Protein AF-A0A0W7X880-F1 (afdb_monomer)

Mean predicted aligned error: 4.91 Å

Foldseek 3Di:
DKDKDKDWDADPVRDIDIDDIDIDDDDDPVGVVVVLVVVPFDDKAWALDDVVPHGDDPPRPDIDIDTHD

Organism: NCBI:txid1765722

Solvent-accessible surface area (backbone atoms only — not comparable to full-atom values): 4343 Å² total; per-residue (Å²): 93,77,50,73,49,66,52,74,47,68,50,98,87,66,53,74,47,74,52,76,72,49,77,45,78,53,73,54,71,86,58,46,53,58,50,46,41,74,74,63,31,73,47,74,48,59,19,16,48,94,82,74,75,44,68,56,52,96,87,37,92,42,86,45,79,52,70,40,114

Secondary structure (DSSP, 8-state):
-EEEE--EEE-TT--EEEPPPEEEE---HHHHHHHHHHTT-SEEEEESSTTS-SBP-TTSS--EEEEE-

Nearest PDB structures (foldseek):
  2xwb-assembly1_B  TM=6.253E-01  e=9.034E+00  Homo sapiens
  8cem-assembly2_B  TM=4.994E-01  e=9.034E+00  Bos taurus
  6qlc-assembly1_A-2  TM=2.757E-01  e=2.325E+00  Pseudomonas phage LUZ7

pLDDT: mean 93.12, std 4.22, range [76.62, 98.31]

Structure (mmCIF, N/CA/C/O backbone):
data_AF-A0A0W7X880-F1
#
_entry.id   AF-A0A0W7X880-F1
#
loop_
_atom_site.group_PDB
_atom_site.id
_atom_site.type_symbol
_atom_site.label_atom_id
_atom_site.label_alt_id
_atom_site.label_comp_id
_atom_site.label_asym_id
_atom_site.label_entity_id
_atom_site.label_seq_id
_atom_site.pdbx_PDB_ins_code
_atom_site.Cartn_x
_atom_site.Cartn_y
_atom_site.Cartn_z
_atom_site.occupancy
_atom_site.B_iso_or_equiv
_atom_site.auth_seq_id
_atom_site.auth_comp_id
_atom_site.auth_asym_id
_atom_site.auth_atom_id
_atom_site.pdbx_PDB_model_num
ATOM 1 N N . MET A 1 1 ? -6.956 1.737 -9.116 1.00 84.62 1 MET A N 1
ATOM 2 C CA . MET A 1 1 ? -6.439 1.679 -10.510 1.00 84.62 1 MET A CA 1
ATOM 3 C C . MET A 1 1 ? -5.863 0.291 -10.799 1.00 84.62 1 MET A C 1
ATOM 5 O O . MET A 1 1 ? -5.450 -0.366 -9.853 1.00 84.62 1 MET A O 1
ATOM 9 N N . ARG A 1 2 ? -5.863 -0.195 -12.047 1.00 91.62 2 ARG A N 1
ATOM 10 C CA . ARG A 1 2 ? -5.129 -1.418 -12.433 1.00 91.62 2 ARG A CA 1
ATOM 11 C C . ARG A 1 2 ? -3.992 -1.068 -13.377 1.00 91.62 2 ARG A C 1
ATOM 13 O O . ARG A 1 2 ? -4.172 -0.199 -14.224 1.00 91.62 2 ARG A O 1
ATOM 20 N N . GLU A 1 3 ? -2.872 -1.755 -13.219 1.00 92.94 3 GLU A N 1
ATOM 21 C CA . GLU A 1 3 ? -1.716 -1.655 -14.096 1.00 92.94 3 GLU A CA 1
ATOM 22 C C . GLU A 1 3 ? -1.281 -3.042 -14.542 1.00 92.94 3 GLU A C 1
ATOM 24 O O . GLU A 1 3 ? -1.071 -3.943 -13.730 1.00 92.94 3 GLU A O 1
ATOM 29 N N . GLU A 1 4 ? -1.116 -3.183 -15.849 1.00 95.56 4 GLU A N 1
ATOM 30 C CA . GLU A 1 4 ? -0.540 -4.360 -16.473 1.00 95.56 4 GLU A CA 1
ATOM 31 C C . GLU A 1 4 ? 0.831 -3.987 -17.026 1.00 95.56 4 GLU A C 1
ATOM 33 O O . GLU A 1 4 ? 1.036 -2.876 -17.524 1.00 95.56 4 GLU A O 1
ATOM 38 N N . GLY A 1 5 ? 1.788 -4.903 -16.958 1.00 93.25 5 GLY A N 1
ATOM 39 C CA . GLY A 1 5 ? 3.105 -4.627 -17.503 1.00 93.25 5 GLY A CA 1
ATOM 40 C C . GLY A 1 5 ? 4.039 -5.817 -17.487 1.00 93.25 5 GLY A C 1
ATOM 41 O O . GLY A 1 5 ? 3.679 -6.942 -17.145 1.00 93.25 5 GLY A O 1
ATOM 42 N N . GLN A 1 6 ? 5.274 -5.559 -17.895 1.00 96.00 6 GLN A N 1
ATOM 43 C CA . GLN A 1 6 ? 6.324 -6.560 -17.952 1.00 96.00 6 GLN A CA 1
ATOM 44 C C . GLN A 1 6 ? 7.673 -5.872 -17.770 1.00 96.00 6 GLN A C 1
ATOM 46 O O . GLN A 1 6 ? 7.942 -4.842 -18.387 1.00 96.00 6 GLN A O 1
ATOM 51 N N . TRP A 1 7 ? 8.538 -6.445 -16.939 1.00 94.62 7 TRP A N 1
ATOM 52 C CA . TRP A 1 7 ? 9.866 -5.891 -16.705 1.00 94.62 7 TRP A CA 1
ATOM 53 C C . TRP A 1 7 ? 10.891 -6.554 -17.619 1.00 94.62 7 TRP A C 1
ATOM 55 O O . TRP A 1 7 ? 10.837 -7.752 -17.897 1.00 94.62 7 TRP A O 1
ATOM 65 N N . THR A 1 8 ? 11.873 -5.775 -18.063 1.00 95.31 8 THR A N 1
ATOM 66 C CA . THR A 1 8 ? 13.108 -6.308 -18.646 1.00 95.31 8 THR A CA 1
ATOM 67 C C . THR A 1 8 ? 14.250 -5.977 -17.705 1.00 95.31 8 THR A C 1
ATOM 69 O O . THR A 1 8 ? 14.521 -4.810 -17.440 1.00 95.31 8 THR A O 1
ATOM 72 N N . LEU A 1 9 ? 14.908 -7.010 -17.196 1.00 94.38 9 LEU A N 1
ATOM 73 C CA . LEU A 1 9 ? 16.062 -6.892 -16.319 1.00 94.38 9 LEU A CA 1
ATOM 74 C C . LEU A 1 9 ? 17.327 -7.018 -17.164 1.00 94.38 9 LEU A C 1
ATOM 76 O O . LEU A 1 9 ? 17.442 -7.949 -17.962 1.00 94.38 9 LEU A O 1
ATOM 80 N N . THR A 1 10 ? 18.270 -6.108 -16.958 1.00 96.69 10 THR A N 1
ATOM 81 C CA . THR A 1 10 ? 19.598 -6.158 -17.576 1.00 96.69 10 THR A CA 1
ATOM 82 C C . THR A 1 10 ? 20.620 -6.434 -16.483 1.00 96.69 10 THR A C 1
ATOM 84 O O . THR A 1 10 ? 20.628 -5.734 -15.470 1.00 96.69 10 THR A O 1
ATOM 87 N N . ASP A 1 11 ? 21.445 -7.465 -16.655 1.00 93.25 11 ASP A N 1
ATOM 88 C CA . ASP A 1 11 ? 22.537 -7.764 -15.724 1.00 93.25 11 ASP A CA 1
ATOM 89 C C . ASP A 1 11 ? 23.802 -6.934 -16.011 1.00 93.25 11 ASP A C 1
ATOM 91 O O . ASP A 1 11 ? 23.875 -6.179 -16.983 1.00 93.25 11 ASP A O 1
ATOM 95 N N . SER A 1 12 ? 24.816 -7.062 -15.151 1.00 94.19 12 SER A N 1
ATOM 96 C CA . SER A 1 12 ? 26.093 -6.347 -15.286 1.00 94.19 12 SER A CA 1
ATOM 97 C C . SER A 1 12 ? 26.909 -6.751 -16.520 1.00 94.19 12 SER A C 1
ATOM 99 O O . SER A 1 12 ? 27.805 -6.010 -16.917 1.00 94.19 12 SER A O 1
ATOM 101 N N . GLY A 1 13 ? 26.608 -7.899 -17.134 1.00 95.50 13 GLY A N 1
ATOM 102 C CA . GLY A 1 13 ? 27.196 -8.353 -18.394 1.00 95.50 13 GLY A CA 1
ATOM 103 C C . GLY A 1 13 ? 26.422 -7.892 -19.632 1.00 95.50 13 GLY A C 1
ATOM 104 O O . GLY A 1 13 ? 26.824 -8.214 -20.747 1.00 95.50 13 GLY A O 1
ATOM 105 N N . GLY A 1 14 ? 25.321 -7.153 -19.460 1.00 93.69 14 GLY A N 1
ATOM 106 C CA . GLY A 1 14 ? 24.470 -6.679 -20.549 1.00 93.69 14 GLY A CA 1
ATOM 107 C C . GLY A 1 14 ? 23.451 -7.705 -21.050 1.00 93.69 14 GLY A C 1
ATOM 108 O O . GLY A 1 14 ? 22.736 -7.416 -22.014 1.00 93.69 14 GLY A O 1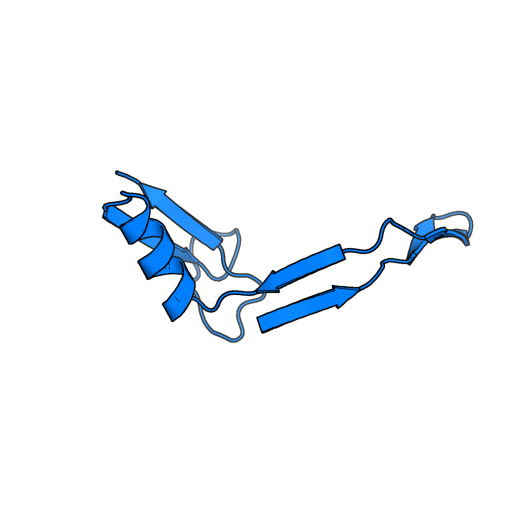
ATOM 109 N N . HIS A 1 15 ? 23.328 -8.877 -20.416 1.00 94.56 15 HIS A N 1
ATOM 110 C CA . HIS A 1 15 ? 22.289 -9.831 -20.796 1.00 94.56 15 HIS A CA 1
ATOM 111 C C . HIS A 1 15 ? 20.932 -9.329 -20.322 1.00 94.56 15 HIS A C 1
ATOM 113 O O . HIS A 1 15 ? 20.751 -8.917 -19.173 1.00 94.56 15 HIS A O 1
ATOM 119 N N . ARG A 1 16 ? 19.957 -9.389 -21.230 1.00 95.62 16 ARG A N 1
ATOM 120 C CA . ARG A 1 16 ? 18.579 -8.979 -20.972 1.00 95.62 16 ARG A CA 1
ATOM 121 C C . ARG A 1 16 ? 17.730 -10.215 -20.730 1.00 95.62 16 ARG A C 1
ATOM 123 O O . ARG A 1 16 ? 17.730 -11.135 -21.545 1.00 95.62 16 ARG A O 1
ATOM 130 N N . ARG A 1 17 ? 16.969 -10.213 -19.640 1.00 94.69 17 ARG A N 1
ATOM 131 C CA . ARG A 1 17 ? 15.919 -11.200 -19.371 1.00 94.69 17 ARG A CA 1
ATOM 132 C C . ARG A 1 17 ? 14.596 -10.487 -19.153 1.00 94.69 17 ARG A C 1
ATOM 134 O O . ARG A 1 17 ? 14.518 -9.532 -18.382 1.00 94.69 17 ARG A O 1
ATOM 141 N N . THR A 1 18 ? 13.554 -10.960 -19.815 1.00 94.19 18 THR A N 1
ATOM 142 C CA . THR A 1 18 ? 12.203 -10.441 -19.620 1.00 94.19 18 THR A CA 1
ATOM 143 C C . THR A 1 18 ? 11.514 -11.243 -18.519 1.00 94.19 18 THR A C 1
ATOM 145 O O . THR A 1 18 ? 11.615 -12.469 -18.488 1.00 94.19 18 THR A O 1
ATOM 148 N N . THR A 1 19 ? 10.858 -10.568 -17.579 1.00 93.38 19 THR A N 1
ATOM 149 C CA . THR A 1 19 ? 10.128 -11.222 -16.487 1.00 93.38 19 THR A CA 1
ATOM 150 C C . THR A 1 19 ? 8.777 -11.743 -16.965 1.00 93.38 19 THR A C 1
ATOM 152 O O . THR A 1 19 ? 8.314 -11.410 -18.059 1.00 93.38 19 THR A O 1
ATOM 155 N N . ALA A 1 20 ? 8.108 -12.527 -16.119 1.00 94.56 20 ALA A N 1
ATOM 156 C CA . ALA A 1 20 ? 6.683 -12.773 -16.292 1.00 94.56 20 ALA A CA 1
ATOM 157 C C . ALA A 1 20 ? 5.908 -11.432 -16.293 1.00 94.56 20 ALA A C 1
ATOM 159 O O . ALA A 1 20 ? 6.322 -10.504 -15.581 1.00 94.56 20 ALA A O 1
ATOM 160 N N . PRO A 1 21 ? 4.828 -11.310 -17.086 1.00 95.44 21 PRO A N 1
ATOM 161 C CA . PRO A 1 21 ? 3.913 -10.176 -17.004 1.00 95.44 21 PRO A CA 1
ATOM 162 C C . PRO A 1 21 ? 3.270 -10.066 -15.616 1.00 95.44 21 PRO A C 1
ATOM 164 O O . PRO A 1 21 ? 3.092 -11.076 -14.932 1.00 95.44 21 PRO A O 1
ATOM 167 N N . TYR A 1 22 ? 2.901 -8.852 -15.218 1.00 93.69 22 TYR A N 1
ATOM 168 C CA . TYR A 1 22 ? 2.150 -8.572 -13.996 1.00 93.69 22 TYR A CA 1
ATOM 169 C C . TYR A 1 22 ? 0.819 -7.881 -14.318 1.00 93.69 22 TYR A C 1
ATOM 171 O O . TYR A 1 22 ? 0.737 -7.111 -15.270 1.00 93.69 22 TYR A O 1
ATOM 179 N N . ASP A 1 23 ? -0.195 -8.150 -13.493 1.00 96.12 23 ASP A N 1
ATOM 180 C CA . ASP A 1 23 ? -1.438 -7.377 -13.351 1.00 96.12 23 ASP A CA 1
ATOM 181 C C . ASP A 1 23 ? -1.543 -7.028 -11.867 1.00 96.12 23 ASP A C 1
ATOM 183 O O . ASP A 1 23 ? -1.613 -7.919 -11.013 1.00 96.12 23 ASP A O 1
ATOM 187 N N . VAL A 1 24 ? -1.481 -5.739 -11.551 1.00 93.94 24 VAL A N 1
ATOM 188 C CA . VAL A 1 24 ? -1.558 -5.237 -10.181 1.00 93.94 24 VAL A CA 1
ATOM 189 C C . VAL A 1 24 ? -2.699 -4.245 -10.048 1.00 93.94 24 VAL A C 1
ATOM 191 O O . VAL A 1 24 ? -2.956 -3.419 -10.921 1.00 93.94 24 VAL A O 1
ATOM 194 N N . ARG A 1 25 ? -3.382 -4.291 -8.904 1.00 93.69 25 ARG A N 1
ATOM 195 C CA . ARG A 1 25 ? -4.345 -3.264 -8.513 1.00 93.69 25 ARG A CA 1
ATOM 196 C C . ARG A 1 25 ? -3.701 -2.336 -7.492 1.00 93.69 25 ARG A C 1
ATOM 198 O O . ARG A 1 25 ? -3.357 -2.767 -6.397 1.00 93.69 25 ARG A O 1
ATOM 205 N N . ILE A 1 26 ? -3.589 -1.068 -7.860 1.00 90.62 26 ILE A N 1
ATOM 206 C CA . ILE A 1 26 ? -3.111 0.012 -7.000 1.00 90.62 26 ILE A CA 1
ATOM 207 C C . ILE A 1 26 ? -4.320 0.616 -6.285 1.00 90.62 26 ILE A C 1
ATOM 209 O O . ILE A 1 26 ? -5.330 0.935 -6.929 1.00 90.62 26 ILE A O 1
ATOM 213 N N . TYR A 1 27 ? -4.211 0.740 -4.965 1.00 91.25 27 TYR A N 1
ATOM 214 C CA . TYR A 1 27 ? -5.225 1.327 -4.092 1.00 91.25 27 TYR A CA 1
ATOM 215 C C . TYR A 1 27 ? -4.728 2.654 -3.535 1.00 91.25 27 TYR A C 1
ATOM 217 O O . TYR A 1 27 ? -3.571 2.753 -3.124 1.00 91.25 27 TYR A O 1
ATOM 225 N N . HIS A 1 28 ? -5.622 3.636 -3.455 1.00 90.81 28 HIS A N 1
ATOM 226 C CA . HIS A 1 28 ? -5.372 4.838 -2.666 1.00 90.81 28 HIS A CA 1
ATOM 227 C C . HIS A 1 28 ? -5.537 4.548 -1.167 1.00 90.81 28 HIS A C 1
ATOM 229 O O . HIS A 1 28 ? -6.216 3.598 -0.766 1.00 90.81 28 HIS A O 1
ATOM 235 N N . ALA A 1 29 ? -4.951 5.395 -0.319 1.00 92.69 29 ALA A N 1
ATOM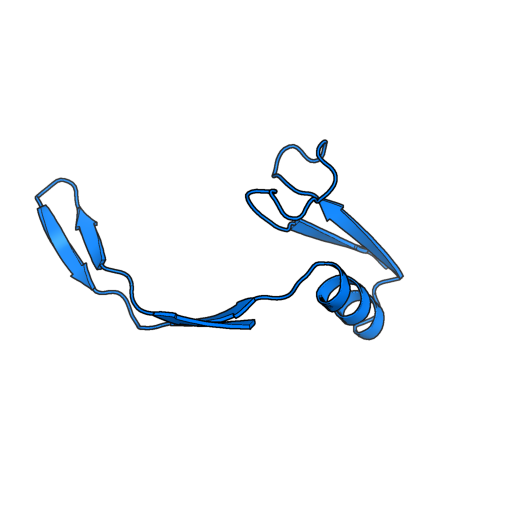 236 C CA . ALA A 1 29 ? -5.077 5.310 1.139 1.00 92.69 29 ALA A CA 1
ATOM 237 C C . ALA A 1 29 ? -6.537 5.269 1.620 1.00 92.69 29 ALA A C 1
ATOM 239 O O . ALA A 1 29 ? -6.890 4.480 2.501 1.00 92.69 29 ALA A O 1
ATOM 240 N N . GLU A 1 30 ? -7.385 6.081 0.990 1.00 92.62 30 GLU A N 1
ATOM 241 C CA . GLU A 1 30 ? -8.826 6.165 1.239 1.00 92.62 30 GLU A CA 1
ATOM 242 C C . GLU A 1 30 ? -9.588 4.879 0.898 1.00 92.62 30 GLU A C 1
ATOM 244 O O . GLU A 1 30 ? -10.622 4.609 1.502 1.00 92.62 30 GLU A O 1
ATOM 249 N N . GLU A 1 31 ? -9.060 4.048 -0.002 1.00 93.88 31 GLU A N 1
ATOM 250 C CA . GLU A 1 31 ? -9.631 2.742 -0.337 1.00 93.88 31 GLU A CA 1
ATOM 251 C C . GLU A 1 31 ? -9.041 1.632 0.541 1.00 93.88 31 GLU A C 1
ATOM 253 O O . GLU A 1 31 ? -9.752 0.731 0.993 1.00 93.88 31 GLU A O 1
ATOM 258 N N . PHE A 1 32 ? -7.732 1.685 0.801 1.00 94.94 32 PHE A N 1
ATOM 259 C CA . PHE A 1 32 ? -7.009 0.589 1.438 1.00 94.94 32 PHE A CA 1
ATOM 260 C C . PHE A 1 32 ? -7.272 0.494 2.944 1.00 94.94 32 PHE A C 1
ATOM 262 O O . PHE A 1 32 ? -7.486 -0.601 3.466 1.00 94.94 32 PHE A O 1
ATOM 269 N N . ALA A 1 33 ? -7.335 1.623 3.660 1.00 95.19 33 ALA A N 1
ATOM 270 C CA . ALA A 1 33 ? -7.605 1.594 5.099 1.00 95.19 33 ALA A CA 1
ATOM 271 C C . ALA A 1 33 ? -8.996 1.011 5.442 1.00 95.19 33 ALA A C 1
ATOM 273 O O . ALA A 1 33 ? -9.078 0.176 6.348 1.00 95.19 33 ALA A O 1
ATOM 274 N N . PRO A 1 34 ? -10.093 1.361 4.736 1.00 96.19 34 PRO A N 1
ATOM 275 C CA . PRO A 1 34 ? -11.378 0.681 4.909 1.00 96.19 34 PRO A CA 1
ATOM 276 C C . PRO A 1 34 ? -11.346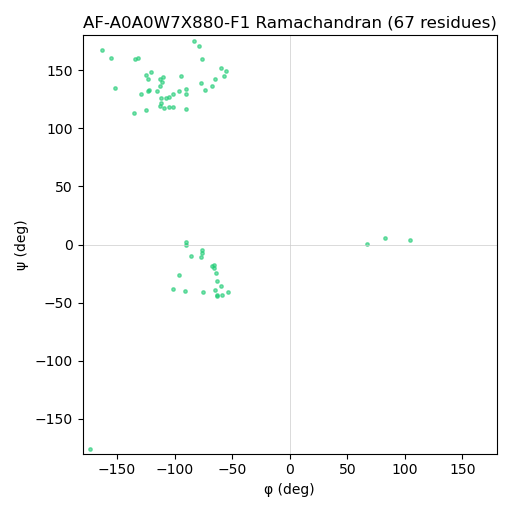 -0.821 4.604 1.00 96.19 34 PRO A C 1
ATOM 278 O O . PRO A 1 34 ? -12.020 -1.586 5.298 1.00 96.19 34 PRO A O 1
ATOM 281 N N . LEU A 1 35 ? -10.559 -1.267 3.617 1.00 96.25 35 LEU A N 1
ATOM 282 C CA . LEU A 1 35 ? -10.390 -2.697 3.328 1.00 96.25 35 LEU A CA 1
ATOM 283 C C . LEU A 1 35 ? -9.744 -3.433 4.507 1.00 96.25 35 LEU A C 1
ATOM 285 O O . LEU A 1 35 ? -10.253 -4.475 4.918 1.00 96.25 35 LEU A O 1
ATOM 289 N N . CYS A 1 36 ? -8.698 -2.862 5.112 1.00 96.75 36 CYS A N 1
ATOM 290 C CA . CY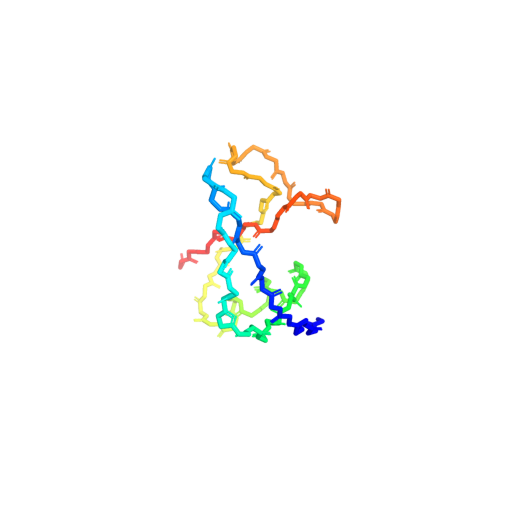S A 1 36 ? -8.090 -3.417 6.325 1.00 96.75 36 CYS A CA 1
ATOM 291 C C . CYS A 1 36 ? -9.105 -3.522 7.473 1.00 96.75 36 CYS A C 1
ATOM 293 O O . CYS A 1 36 ? -9.190 -4.557 8.132 1.00 96.75 36 CYS A O 1
ATOM 295 N N . ARG A 1 3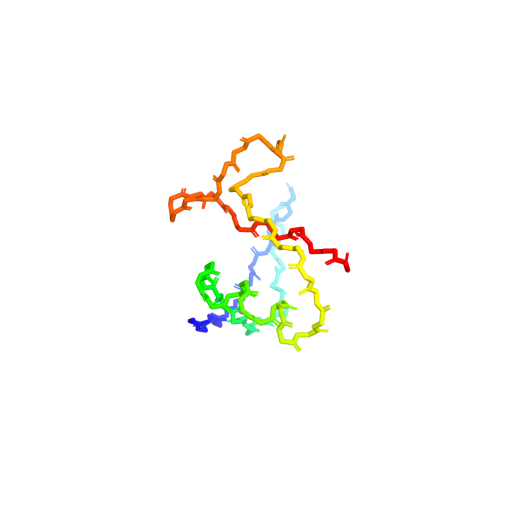7 ? -9.932 -2.490 7.677 1.00 96.38 37 ARG A N 1
ATOM 296 C CA . ARG A 1 37 ? -10.981 -2.525 8.711 1.00 96.38 37 ARG A CA 1
ATOM 297 C C . ARG A 1 37 ? -12.047 -3.580 8.433 1.00 96.38 37 ARG 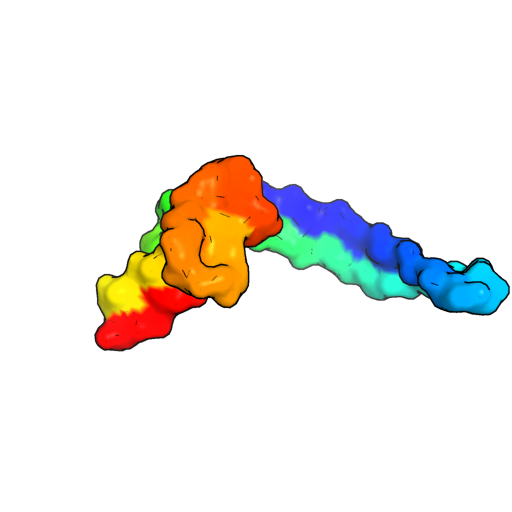A C 1
ATOM 299 O O . ARG A 1 37 ? -12.466 -4.287 9.341 1.00 96.38 37 ARG A O 1
ATOM 306 N N . THR A 1 38 ? -12.438 -3.741 7.171 1.00 97.44 38 THR A N 1
ATOM 307 C CA . THR A 1 38 ? -13.381 -4.789 6.745 1.00 97.44 38 THR A CA 1
ATOM 308 C C . THR A 1 38 ? -12.814 -6.192 6.982 1.00 97.44 38 THR A C 1
ATOM 310 O O . THR A 1 38 ? -13.560 -7.113 7.297 1.00 97.44 38 THR A O 1
ATOM 313 N N . ALA A 1 39 ? -11.491 -6.351 6.886 1.00 97.06 39 ALA A N 1
ATOM 314 C CA . ALA A 1 39 ? -10.794 -7.597 7.197 1.00 97.06 39 ALA A CA 1
ATOM 315 C C . ALA A 1 39 ? -10.648 -7.875 8.709 1.00 97.06 39 ALA A C 1
ATOM 317 O O . ALA A 1 39 ? -10.174 -8.948 9.076 1.00 97.06 39 ALA A O 1
ATOM 318 N N . GLY A 1 40 ? -11.064 -6.948 9.581 1.00 97.94 40 GLY A N 1
ATOM 319 C CA . GLY A 1 40 ? -11.090 -7.130 11.036 1.00 97.94 40 GLY A CA 1
ATOM 320 C C . GLY A 1 40 ? -9.985 -6.412 11.815 1.00 97.94 40 GLY A C 1
ATOM 321 O O . GLY A 1 40 ? -9.931 -6.563 13.032 1.00 97.94 40 GLY A O 1
ATOM 322 N N . PHE A 1 41 ? -9.125 -5.625 11.164 1.00 98.31 41 PHE A N 1
ATOM 323 C CA . PHE A 1 41 ? -8.152 -4.782 11.869 1.00 98.31 41 PHE A CA 1
ATOM 324 C C . PHE A 1 41 ? -8.826 -3.533 12.449 1.00 98.31 41 PHE A C 1
ATOM 326 O O . PHE A 1 41 ? -9.661 -2.913 11.787 1.00 98.31 41 PHE A O 1
ATOM 333 N N . THR A 1 42 ? -8.461 -3.133 13.667 1.00 96.19 42 THR A N 1
ATOM 334 C CA . THR A 1 42 ? -9.093 -1.989 14.347 1.00 96.19 42 THR A CA 1
ATOM 335 C C . THR A 1 42 ? -8.237 -0.724 14.281 1.00 96.19 42 THR A C 1
ATOM 337 O O . THR A 1 42 ? -8.781 0.355 14.033 1.00 96.19 42 THR A O 1
ATOM 340 N N . ASP A 1 43 ? -6.910 -0.849 14.403 1.00 96.56 43 ASP A N 1
ATOM 341 C CA . ASP A 1 43 ? -5.950 0.241 14.189 1.00 96.56 43 ASP A CA 1
ATOM 342 C C . ASP A 1 43 ? -5.240 0.045 12.845 1.00 96.56 43 ASP A C 1
ATOM 344 O O . ASP A 1 43 ? -4.703 -1.024 12.550 1.00 96.56 43 ASP A O 1
ATOM 348 N N . VAL A 1 44 ? -5.260 1.084 12.012 1.00 96.12 44 VAL A N 1
ATOM 349 C CA . VAL A 1 44 ? -4.627 1.098 10.689 1.00 96.12 44 VAL A CA 1
ATOM 350 C C . VAL A 1 44 ? -3.897 2.421 10.535 1.00 96.12 44 VAL A C 1
ATOM 352 O O . VAL A 1 44 ? -4.527 3.478 10.448 1.00 96.12 44 VAL A O 1
ATOM 355 N N . ARG A 1 45 ? -2.567 2.354 10.465 1.00 95.25 45 ARG A N 1
ATOM 356 C CA . ARG A 1 45 ? -1.685 3.511 10.286 1.00 95.25 45 ARG A CA 1
ATOM 357 C C . ARG A 1 45 ? -1.015 3.448 8.930 1.00 95.25 45 ARG A C 1
ATOM 359 O O . ARG A 1 45 ? -0.554 2.386 8.514 1.00 95.25 45 ARG A O 1
ATOM 366 N N . LEU A 1 46 ? -0.974 4.592 8.258 1.00 95.19 46 LEU A N 1
ATOM 367 C CA . LEU A 1 46 ? -0.417 4.726 6.920 1.00 95.19 46 LEU A CA 1
ATOM 368 C C . LEU A 1 46 ? 0.817 5.624 6.956 1.00 95.19 46 LEU A C 1
ATOM 370 O O . LEU A 1 46 ? 0.777 6.719 7.520 1.00 95.19 46 LEU A O 1
ATOM 374 N N . TYR A 1 47 ? 1.884 5.159 6.320 1.00 95.69 47 TYR A N 1
ATOM 375 C CA . TYR A 1 47 ? 3.175 5.829 6.242 1.00 95.69 47 TYR A CA 1
ATOM 376 C C . TYR A 1 47 ? 3.596 6.000 4.784 1.00 95.69 47 TYR A C 1
ATOM 378 O O . TYR A 1 47 ? 3.309 5.141 3.945 1.00 95.69 47 TYR A O 1
ATOM 386 N N . GLY A 1 48 ? 4.284 7.106 4.500 1.00 94.00 48 GLY A N 1
ATOM 387 C CA . GLY A 1 48 ? 4.805 7.436 3.169 1.00 94.00 48 GLY A CA 1
ATOM 388 C C . GLY A 1 48 ? 6.176 6.822 2.863 1.00 94.00 48 GLY A C 1
ATOM 389 O O . GLY A 1 48 ? 6.651 6.871 1.728 1.00 94.00 48 GLY A O 1
ATOM 390 N N . GLY A 1 49 ? 6.832 6.235 3.869 1.00 92.06 49 GLY A N 1
ATOM 391 C CA . GLY A 1 49 ? 8.199 5.740 3.758 1.00 92.06 49 GLY A CA 1
ATOM 392 C C . GLY A 1 49 ? 8.598 4.772 4.869 1.00 92.06 49 GLY A C 1
ATOM 393 O O . GLY A 1 49 ? 7.916 4.614 5.881 1.00 92.06 49 GLY A O 1
ATOM 394 N N . TRP A 1 50 ? 9.730 4.101 4.659 1.00 90.31 50 TRP A N 1
ATOM 395 C CA . TRP A 1 50 ? 10.235 3.027 5.524 1.00 90.31 50 TRP A CA 1
ATOM 396 C C . TRP A 1 50 ? 10.867 3.512 6.833 1.00 90.31 50 TRP A C 1
ATOM 398 O O . TRP A 1 50 ? 11.216 2.696 7.680 1.00 90.31 50 TRP A O 1
ATOM 408 N N . ASP A 1 51 ? 11.028 4.824 7.001 1.00 87.50 51 ASP A N 1
ATOM 409 C CA . ASP A 1 51 ? 11.582 5.421 8.217 1.00 87.50 51 ASP A CA 1
ATOM 410 C C . ASP A 1 51 ? 10.575 5.465 9.380 1.00 87.50 51 ASP A C 1
ATOM 412 O O . 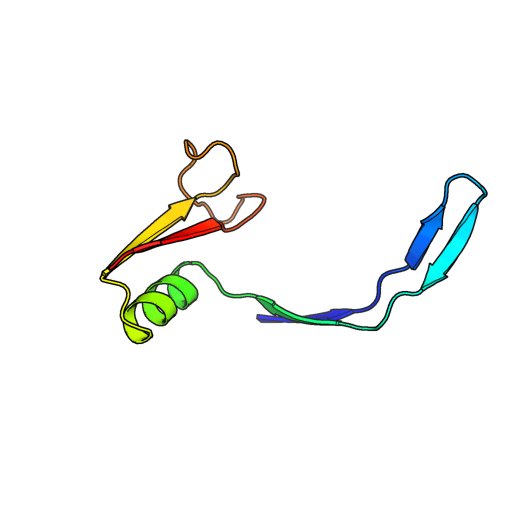ASP A 1 51 ? 10.959 5.747 10.515 1.00 87.50 51 ASP A O 1
ATOM 416 N N . GLY A 1 52 ? 9.294 5.178 9.110 1.00 76.62 52 GLY A N 1
ATOM 417 C CA . GLY A 1 52 ? 8.209 5.182 10.094 1.00 76.62 52 GLY A CA 1
ATOM 418 C C . GLY A 1 52 ? 7.866 6.565 10.659 1.00 76.62 52 GLY A C 1
ATOM 419 O O . GLY A 1 52 ? 6.968 6.674 11.494 1.00 76.62 52 GLY A O 1
ATOM 420 N N . ALA A 1 53 ? 8.560 7.615 10.218 1.00 76.81 53 ALA A N 1
ATOM 421 C CA . ALA A 1 53 ? 8.388 8.980 10.698 1.00 76.81 53 ALA A CA 1
ATOM 422 C C . ALA A 1 53 ? 7.457 9.788 9.792 1.00 76.81 53 ALA A C 1
ATOM 424 O O . ALA A 1 53 ? 6.822 10.732 10.260 1.00 76.81 53 ALA A O 1
ATOM 425 N N . GLN A 1 54 ? 7.369 9.425 8.511 1.00 80.00 54 GLN A N 1
ATOM 426 C CA . GLN A 1 54 ? 6.613 10.186 7.522 1.00 80.00 54 GLN A CA 1
ATOM 427 C C . GLN A 1 54 ? 5.160 9.702 7.428 1.00 80.00 54 GLN A C 1
ATOM 429 O O . GLN A 1 54 ? 4.924 8.556 7.020 1.00 80.00 54 GLN A O 1
ATOM 434 N N . PRO A 1 55 ? 4.171 10.557 7.760 1.00 90.31 55 PRO A N 1
ATOM 435 C CA . PRO A 1 55 ? 2.785 10.314 7.386 1.00 90.31 55 PRO A CA 1
ATOM 436 C C . PRO A 1 55 ? 2.672 10.113 5.874 1.00 90.31 55 PRO A C 1
ATOM 438 O O . PRO A 1 55 ? 3.452 10.672 5.104 1.00 90.31 55 PRO A O 1
ATOM 441 N N . TYR A 1 56 ? 1.704 9.307 5.446 1.00 92.44 56 TYR A N 1
ATOM 442 C CA . TYR A 1 56 ? 1.429 9.150 4.022 1.00 92.44 56 TYR A CA 1
ATOM 443 C C . TYR A 1 56 ? 0.872 10.446 3.405 1.00 92.44 56 TYR A C 1
ATOM 445 O O . TYR A 1 56 ? -0.040 11.065 3.959 1.00 92.44 56 TYR A O 1
ATOM 453 N N . HIS A 1 57 ? 1.381 10.785 2.222 1.00 90.81 57 HIS A N 1
ATOM 454 C CA . HIS A 1 57 ? 0.898 11.835 1.324 1.00 90.81 57 HIS A CA 1
ATOM 455 C C . HIS A 1 57 ? 0.850 11.299 -0.116 1.00 90.81 57 HIS A C 1
ATOM 457 O O . HIS A 1 57 ? 1.538 10.334 -0.435 1.00 90.81 57 HIS A O 1
ATOM 463 N N . ASP A 1 58 ? 0.074 11.919 -1.005 1.00 86.31 58 ASP A N 1
ATOM 464 C CA . ASP A 1 58 ? -0.073 11.423 -2.386 1.00 86.31 58 ASP A CA 1
ATOM 465 C C . ASP A 1 58 ? 1.204 11.534 -3.234 1.00 86.31 58 ASP A C 1
ATOM 467 O O . ASP A 1 58 ? 1.336 10.848 -4.244 1.00 86.31 58 ASP A O 1
ATOM 471 N N . ASP A 1 59 ? 2.161 12.365 -2.819 1.00 89.56 59 ASP A N 1
ATOM 472 C CA . ASP A 1 59 ? 3.501 12.463 -3.403 1.00 89.56 59 ASP A CA 1
ATOM 473 C C . ASP A 1 59 ? 4.522 11.523 -2.736 1.00 89.56 59 ASP A C 1
ATOM 475 O O . ASP A 1 59 ? 5.699 11.515 -3.105 1.00 89.56 59 ASP A O 1
ATOM 479 N N . SER A 1 60 ? 4.088 10.708 -1.767 1.00 91.50 60 SER A N 1
ATOM 480 C CA . SER A 1 60 ? 4.954 9.732 -1.110 1.00 91.50 60 SER A CA 1
ATOM 481 C C . SER A 1 60 ? 5.419 8.655 -2.094 1.00 91.50 60 SER A C 1
ATOM 483 O O . SER A 1 60 ? 4.636 8.174 -2.916 1.00 91.50 60 SER A O 1
ATOM 485 N N . PRO A 1 61 ? 6.676 8.188 -1.986 1.00 88.62 61 PRO A N 1
ATOM 486 C CA . PRO A 1 61 ? 7.217 7.170 -2.886 1.00 88.62 61 PRO A CA 1
ATOM 487 C C . PRO A 1 61 ? 6.528 5.808 -2.735 1.00 88.62 61 PRO A C 1
ATOM 489 O O . PRO A 1 61 ? 6.637 4.956 -3.617 1.00 88.62 61 PRO A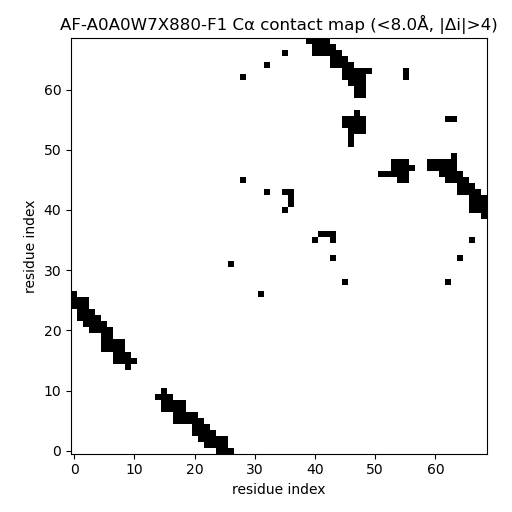 O 1
ATOM 492 N N . CYS A 1 62 ? 5.863 5.570 -1.602 1.00 90.81 62 CYS A N 1
ATOM 493 C CA . CYS A 1 62 ? 5.113 4.353 -1.341 1.00 90.81 62 CYS A CA 1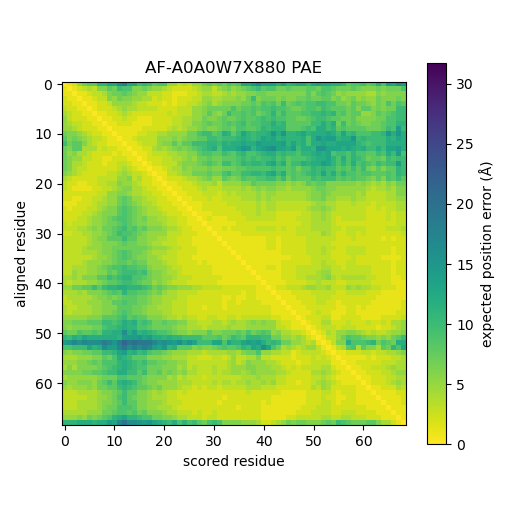
ATOM 494 C C . CYS A 1 62 ? 4.008 4.585 -0.307 1.00 90.81 62 CYS A C 1
ATOM 496 O O . CYS A 1 62 ? 4.065 5.520 0.489 1.00 90.81 62 CYS A O 1
ATOM 498 N N . LEU A 1 63 ? 3.029 3.680 -0.296 1.00 93.00 63 LEU A N 1
ATOM 499 C CA . LEU A 1 63 ? 2.058 3.540 0.782 1.00 93.00 63 LEU A CA 1
ATOM 500 C C . LEU A 1 63 ? 2.427 2.307 1.605 1.00 93.00 63 LEU A C 1
ATOM 502 O O . LEU A 1 63 ? 2.406 1.185 1.098 1.00 93.00 63 LEU A O 1
ATOM 506 N N . ILE A 1 64 ? 2.739 2.510 2.883 1.00 94.25 64 ILE A N 1
ATOM 507 C CA . ILE A 1 64 ? 2.992 1.437 3.847 1.00 94.25 64 ILE A CA 1
ATOM 508 C C . ILE A 1 64 ? 1.862 1.440 4.870 1.00 94.25 64 ILE A C 1
ATOM 510 O O . ILE A 1 64 ? 1.642 2.438 5.552 1.00 94.25 64 ILE A O 1
ATOM 514 N N . ALA A 1 65 ? 1.157 0.318 4.996 1.00 94.50 65 ALA A N 1
ATOM 515 C CA . ALA A 1 65 ? 0.093 0.145 5.977 1.00 94.50 65 ALA A CA 1
ATOM 516 C C . ALA A 1 65 ? 0.542 -0.793 7.103 1.00 94.50 65 ALA A C 1
ATOM 518 O O . ALA A 1 65 ? 0.934 -1.932 6.849 1.00 94.50 65 ALA A O 1
ATOM 519 N N . VAL A 1 66 ? 0.435 -0.329 8.347 1.00 94.81 66 VAL A N 1
ATOM 520 C CA . VAL A 1 66 ? 0.598 -1.151 9.552 1.00 94.81 66 VAL A CA 1
ATOM 521 C C . VAL A 1 66 ? -0.775 -1.303 10.190 1.00 94.81 66 VAL A C 1
ATOM 523 O O . VAL A 1 66 ? -1.391 -0.307 10.571 1.00 94.81 66 VAL A O 1
ATOM 526 N N . ALA A 1 67 ? -1.261 -2.541 10.271 1.00 96.50 67 ALA A N 1
ATOM 527 C CA . ALA A 1 67 ? -2.591 -2.856 10.778 1.00 96.50 67 ALA A CA 1
ATOM 528 C C . ALA A 1 67 ? -2.511 -3.828 11.962 1.00 96.50 67 ALA A C 1
ATOM 530 O O . ALA A 1 67 ? -1.807 -4.838 11.891 1.00 96.50 67 ALA A O 1
ATOM 531 N N . THR A 1 68 ? -3.230 -3.527 13.043 1.00 96.69 68 THR A N 1
ATOM 532 C CA . THR A 1 68 ? -3.291 -4.349 14.263 1.00 96.69 68 THR A CA 1
ATOM 533 C C . THR A 1 68 ? -4.737 -4.566 14.718 1.00 96.69 68 THR A C 1
ATOM 535 O O . THR A 1 68 ? -5.651 -3.857 14.287 1.00 96.69 68 THR A O 1
ATOM 538 N N . LEU A 1 69 ? -4.942 -5.596 15.543 1.00 92.75 69 LEU A N 1
ATOM 539 C CA . LEU A 1 69 ? -6.231 -5.909 16.172 1.00 92.75 69 LEU A CA 1
ATOM 540 C C . LEU A 1 69 ? -6.560 -4.952 17.315 1.00 92.75 69 LEU A C 1
ATOM 542 O O . LEU A 1 69 ? -5.611 -4.456 17.959 1.00 92.75 69 LEU A O 1
#

Radius of gyration: 16.43 Å; Cα contacts (8 Å, |Δi|>4): 103; chains: 1; bounding box: 41×25×37 Å

Sequence (69 aa):
MREEGQWTLTDSGGHRRTTAPYDVRIYHAEEFAPLCRTAGFTDVRLYGGWDGAQPYHDDSPCLIAVATL